Protein AF-A0A955Q6X1-F1 (afdb_monomer_lite)

Structure (mmCIF, N/CA/C/O backbone):
data_AF-A0A955Q6X1-F1
#
_entry.id   AF-A0A955Q6X1-F1
#
loop_
_atom_site.group_PDB
_atom_site.id
_atom_site.type_symbol
_atom_site.label_atom_id
_atom_site.label_alt_id
_atom_site.label_comp_id
_atom_site.label_asym_id
_atom_site.label_entity_id
_atom_site.label_seq_id
_atom_site.pdbx_PDB_ins_code
_atom_site.Cartn_x
_atom_site.Cartn_y
_atom_site.Cartn_z
_atom_site.occupancy
_atom_site.B_iso_or_equiv
_atom_site.auth_seq_id
_atom_site.auth_comp_id
_atom_site.auth_asym_id
_atom_site.auth_atom_id
_atom_site.pdbx_PDB_model_num
ATOM 1 N N . MET A 1 1 ? 19.987 -17.296 13.186 1.00 46.81 1 MET A N 1
ATOM 2 C CA . MET A 1 1 ? 19.884 -15.819 13.092 1.00 46.81 1 MET A CA 1
ATOM 3 C C . MET A 1 1 ? 18.860 -15.485 12.017 1.00 46.81 1 MET A C 1
ATOM 5 O O . MET A 1 1 ? 19.015 -15.957 10.901 1.00 46.81 1 MET A O 1
ATOM 9 N N . LYS A 1 2 ? 17.788 -14.750 12.338 1.00 58.09 2 LYS A N 1
ATOM 10 C CA . LYS A 1 2 ? 16.790 -14.331 11.338 1.00 58.09 2 LYS A CA 1
ATOM 11 C C . LYS A 1 2 ? 17.387 -13.220 10.470 1.00 58.09 2 LYS A C 1
ATOM 13 O O . LYS A 1 2 ? 17.582 -12.106 10.952 1.00 58.09 2 LYS A O 1
ATOM 18 N N . ALA A 1 3 ? 17.746 -13.541 9.228 1.00 63.00 3 ALA A N 1
ATOM 19 C CA . ALA A 1 3 ? 18.220 -12.545 8.274 1.00 63.00 3 ALA A CA 1
ATOM 20 C C . ALA A 1 3 ? 17.120 -11.495 8.058 1.00 63.00 3 ALA A C 1
ATOM 22 O O . ALA A 1 3 ? 15.953 -11.846 7.871 1.00 63.00 3 ALA A O 1
ATOM 23 N N . GLN A 1 4 ? 17.478 -10.213 8.132 1.00 68.38 4 GLN A N 1
ATOM 24 C CA . GLN A 1 4 ? 16.551 -9.131 7.815 1.00 68.38 4 GLN A CA 1
ATOM 25 C C . GLN A 1 4 ? 16.253 -9.205 6.317 1.00 68.38 4 GLN A C 1
ATOM 27 O O . GLN A 1 4 ? 17.131 -8.939 5.495 1.00 68.38 4 GLN A O 1
ATOM 32 N N . ARG A 1 5 ? 15.038 -9.633 5.958 1.00 78.44 5 ARG A N 1
ATOM 33 C CA . ARG A 1 5 ? 14.602 -9.656 4.561 1.00 78.44 5 ARG A CA 1
ATOM 34 C C . ARG A 1 5 ? 14.596 -8.219 4.049 1.00 78.44 5 ARG A C 1
ATOM 36 O O . ARG A 1 5 ? 13.930 -7.359 4.620 1.00 78.44 5 ARG A O 1
ATOM 43 N N . VAL A 1 6 ? 15.345 -7.971 2.980 1.00 83.75 6 VAL A N 1
ATOM 44 C CA . VAL A 1 6 ? 15.305 -6.687 2.283 1.00 83.75 6 VAL A CA 1
ATOM 45 C C . VAL A 1 6 ? 13.950 -6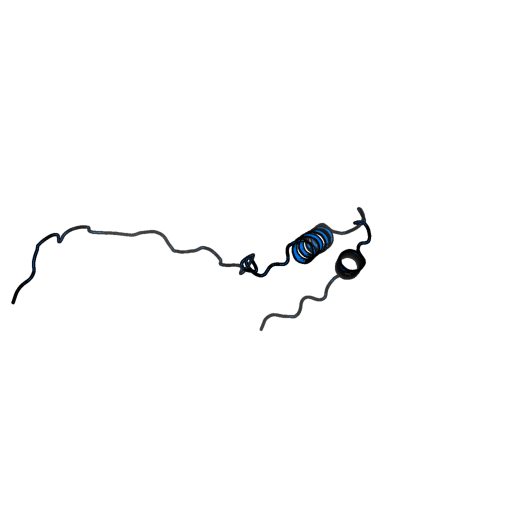.578 1.594 1.00 83.75 6 VAL A C 1
ATOM 47 O O . VAL A 1 6 ? 13.636 -7.402 0.741 1.00 83.75 6 VAL A O 1
ATOM 50 N N . LEU A 1 7 ? 13.166 -5.573 1.980 1.00 81.06 7 LEU A N 1
ATOM 51 C CA . LEU A 1 7 ? 11.880 -5.279 1.349 1.00 81.06 7 LEU A CA 1
ATOM 52 C C . LEU A 1 7 ? 12.093 -4.830 -0.102 1.00 81.06 7 LEU A C 1
ATOM 54 O O . LEU A 1 7 ? 12.974 -3.998 -0.381 1.00 81.06 7 LEU A O 1
ATOM 58 N N . THR A 1 8 ? 11.269 -5.346 -1.009 1.00 89.25 8 THR A N 1
ATOM 59 C CA . THR A 1 8 ? 11.222 -4.924 -2.408 1.00 89.25 8 THR A CA 1
ATOM 60 C C . THR A 1 8 ? 10.725 -3.481 -2.520 1.00 89.25 8 THR A C 1
ATOM 62 O O . THR A 1 8 ? 10.280 -2.846 -1.556 1.00 89.25 8 THR A O 1
ATOM 65 N N . HIS A 1 9 ? 10.861 -2.896 -3.710 1.00 92.06 9 HIS A N 1
ATOM 66 C CA . HIS A 1 9 ? 10.458 -1.509 -3.930 1.00 92.06 9 HIS A CA 1
ATOM 67 C C . HIS A 1 9 ? 8.946 -1.308 -3.749 1.00 92.06 9 HIS A C 1
ATOM 69 O O . HIS A 1 9 ? 8.524 -0.308 -3.166 1.00 92.06 9 HIS A O 1
ATOM 75 N N . ASP A 1 10 ? 8.136 -2.251 -4.231 1.00 92.50 10 ASP A N 1
ATOM 76 C CA . ASP A 1 10 ? 6.684 -2.201 -4.106 1.00 92.50 10 ASP A CA 1
ATOM 77 C C . ASP A 1 10 ? 6.219 -2.421 -2.661 1.00 92.50 10 ASP A C 1
ATOM 79 O O . ASP A 1 10 ? 5.347 -1.684 -2.215 1.00 92.50 10 ASP A O 1
ATOM 83 N N . GLU A 1 11 ? 6.861 -3.298 -1.880 1.00 93.00 11 GLU A N 1
ATOM 84 C CA . GLU A 1 11 ? 6.557 -3.479 -0.449 1.00 93.00 11 GLU A CA 1
ATOM 85 C C . GLU A 1 11 ? 6.813 -2.203 0.369 1.00 93.00 11 GLU A C 1
ATOM 87 O O . GLU A 1 11 ? 6.018 -1.828 1.237 1.00 93.00 11 GLU A O 1
ATOM 92 N N . LYS A 1 12 ? 7.905 -1.486 0.069 1.00 93.06 12 LYS A N 1
ATOM 93 C CA . LYS A 1 12 ? 8.201 -0.183 0.688 1.00 93.06 12 LYS A CA 1
ATOM 94 C C . LYS A 1 12 ? 7.123 0.843 0.348 1.00 93.06 12 LYS A C 1
ATOM 96 O O . LYS A 1 12 ? 6.606 1.504 1.245 1.00 93.06 12 LYS A O 1
ATOM 101 N N . LYS A 1 13 ? 6.742 0.930 -0.932 1.00 93.12 13 LYS A N 1
ATOM 102 C CA . LYS A 1 13 ? 5.681 1.837 -1.393 1.00 93.12 13 LYS A CA 1
ATOM 103 C C . LYS A 1 13 ? 4.322 1.501 -0.795 1.00 93.12 13 LYS A C 1
ATOM 105 O O . LYS A 1 13 ? 3.614 2.416 -0.394 1.00 93.12 13 LYS A O 1
ATOM 110 N N . ALA A 1 14 ? 3.973 0.222 -0.717 1.00 93.50 14 ALA A N 1
ATOM 111 C CA . ALA A 1 14 ? 2.750 -0.252 -0.085 1.00 93.50 14 ALA A CA 1
ATOM 112 C C . ALA A 1 14 ? 2.704 0.143 1.394 1.00 93.50 14 ALA A C 1
ATOM 114 O O . ALA A 1 14 ? 1.704 0.689 1.858 1.00 93.50 14 ALA A O 1
ATOM 115 N N . SER A 1 15 ? 3.818 -0.036 2.108 1.00 92.88 15 SER A N 1
ATOM 116 C CA . SER A 1 15 ? 3.943 0.380 3.506 1.00 92.88 15 SER A CA 1
ATOM 117 C C . SER A 1 15 ? 3.728 1.885 3.666 1.00 92.88 15 SER A C 1
ATOM 119 O O . SER A 1 15 ? 2.893 2.317 4.456 1.00 92.88 15 SER A O 1
ATOM 121 N N . GLU A 1 16 ? 4.432 2.697 2.871 1.00 93.31 16 GLU A N 1
ATOM 122 C CA . GLU A 1 16 ? 4.258 4.151 2.881 1.00 93.31 16 GLU A CA 1
ATOM 123 C C . GLU A 1 16 ? 2.830 4.575 2.524 1.00 93.31 16 GLU A C 1
ATOM 125 O O . GLU A 1 16 ? 2.284 5.477 3.156 1.00 93.31 16 GLU A O 1
ATOM 130 N N . ALA A 1 17 ? 2.217 3.935 1.528 1.00 92.94 17 ALA A N 1
ATOM 131 C CA . ALA A 1 17 ? 0.856 4.230 1.108 1.00 92.94 17 ALA A CA 1
ATOM 132 C C . ALA A 1 17 ? -0.153 3.944 2.224 1.00 92.94 17 ALA A C 1
ATOM 134 O O . ALA A 1 17 ? -1.030 4.773 2.455 1.00 92.94 17 ALA A O 1
ATOM 135 N N . ALA A 1 18 ? 0.005 2.834 2.951 1.00 91.69 18 ALA A N 1
ATOM 136 C CA . ALA A 1 18 ? -0.868 2.490 4.067 1.00 91.69 18 ALA A CA 1
ATOM 137 C C . ALA A 1 18 ? -0.811 3.546 5.181 1.00 91.69 18 ALA A C 1
ATOM 139 O O . ALA A 1 18 ? -1.850 4.020 5.633 1.00 91.69 18 ALA A O 1
ATOM 140 N N . PHE A 1 19 ? 0.391 3.991 5.565 1.00 89.69 19 PHE A N 1
ATOM 141 C CA . PHE A 1 19 ? 0.546 5.044 6.577 1.00 89.69 19 PH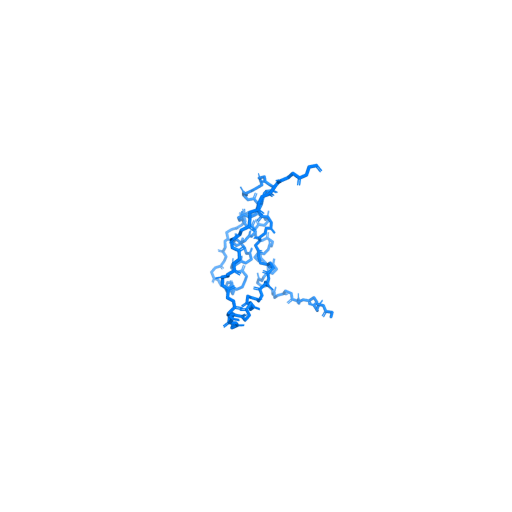E A CA 1
ATOM 142 C C . PHE A 1 19 ? 0.048 6.413 6.111 1.00 89.69 19 PHE A C 1
ATOM 144 O O . PHE A 1 19 ? -0.456 7.194 6.914 1.00 89.69 19 PHE A O 1
ATOM 151 N N . ARG A 1 20 ? 0.186 6.721 4.818 1.00 91.44 20 ARG A N 1
ATOM 152 C CA . ARG A 1 20 ? -0.287 7.983 4.232 1.00 91.44 20 ARG A CA 1
ATOM 153 C C . ARG A 1 20 ? -1.788 7.979 3.921 1.00 91.44 20 ARG A C 1
ATOM 155 O O . ARG A 1 20 ? -2.312 9.028 3.560 1.00 91.44 20 ARG A O 1
ATOM 162 N N . GLY A 1 21 ? -2.466 6.832 4.014 1.00 88.06 21 GLY A N 1
ATOM 163 C CA . GLY A 1 21 ? -3.866 6.678 3.604 1.00 88.06 21 GLY A CA 1
ATOM 164 C C . GLY A 1 21 ? -4.076 6.782 2.088 1.00 88.06 21 GLY A C 1
ATOM 165 O O . GLY A 1 21 ? -5.138 7.200 1.635 1.00 88.06 21 GLY A O 1
ATOM 166 N N . LEU A 1 22 ? -3.054 6.450 1.295 1.00 88.75 22 LEU A N 1
ATOM 167 C CA . LEU A 1 22 ? -3.133 6.431 -0.166 1.00 88.75 22 LEU A CA 1
ATOM 168 C C . LEU A 1 22 ? -3.786 5.130 -0.660 1.00 88.75 22 LEU A C 1
ATOM 170 O O . LEU A 1 22 ? -3.685 4.107 0.022 1.00 88.75 22 LEU A O 1
ATOM 174 N N . PRO A 1 23 ? -4.430 5.134 -1.8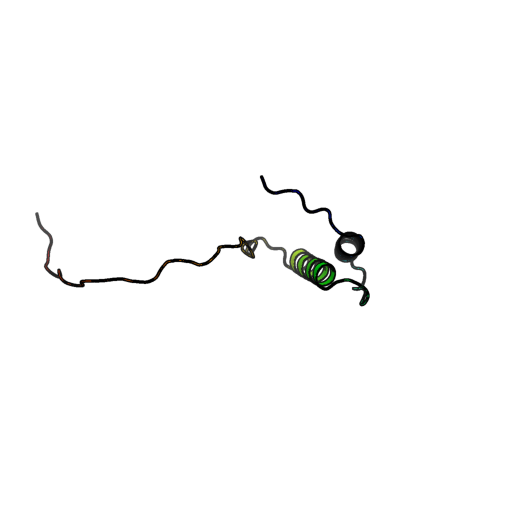42 1.00 87.19 23 PRO A N 1
ATOM 175 C CA . PRO A 1 23 ? -5.038 3.936 -2.406 1.00 87.19 23 PRO A CA 1
ATOM 176 C C . PRO A 1 23 ? -3.990 2.895 -2.813 1.00 87.19 23 PRO A C 1
ATOM 178 O O . PRO A 1 23 ? -2.854 3.214 -3.172 1.00 87.19 23 PRO A O 1
ATOM 181 N N . MET A 1 24 ? -4.415 1.637 -2.785 1.00 86.44 24 MET A N 1
ATOM 182 C CA . MET A 1 24 ? -3.636 0.486 -3.221 1.00 86.44 24 MET A CA 1
ATOM 183 C C . MET A 1 24 ? -3.368 0.539 -4.728 1.00 86.44 24 MET A C 1
ATOM 185 O O . MET A 1 24 ? -4.267 0.843 -5.512 1.00 86.44 24 MET A O 1
ATOM 189 N N . ASN A 1 25 ? -2.139 0.232 -5.145 1.00 88.56 25 ASN A N 1
ATOM 190 C CA . ASN A 1 25 ? -1.800 0.154 -6.562 1.00 88.56 25 ASN A CA 1
ATOM 191 C C . ASN A 1 25 ? -1.935 -1.290 -7.063 1.00 88.56 25 ASN A C 1
ATOM 193 O O . ASN A 1 25 ? -1.369 -2.213 -6.476 1.00 88.56 25 ASN A O 1
ATOM 197 N N . ASP A 1 26 ? -2.640 -1.487 -8.177 1.00 87.12 26 ASP A N 1
ATOM 198 C CA . ASP A 1 26 ? -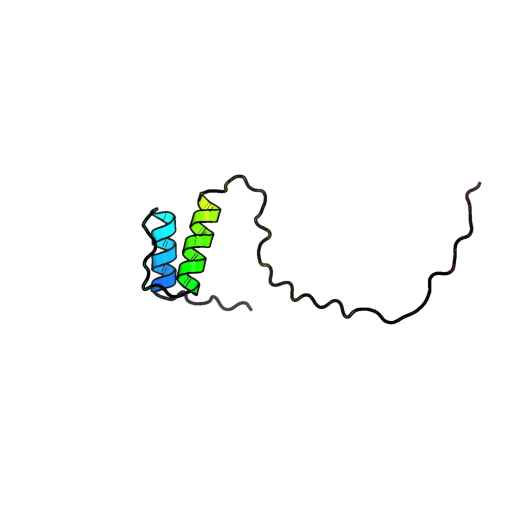2.861 -2.824 -8.728 1.00 87.12 26 ASP A CA 1
ATOM 199 C C . ASP A 1 26 ? -1.584 -3.472 -9.298 1.00 87.12 26 ASP A C 1
ATOM 201 O O . ASP A 1 26 ? -1.482 -4.695 -9.335 1.00 87.12 26 ASP A O 1
ATOM 205 N N . SER A 1 27 ? -0.570 -2.667 -9.641 1.00 92.06 27 SER A N 1
ATOM 206 C CA . SER A 1 27 ? 0.737 -3.142 -10.124 1.00 92.06 27 SER A CA 1
ATOM 207 C C . SER A 1 27 ? 1.662 -3.693 -9.027 1.00 92.06 27 SER A C 1
ATOM 209 O O . SER A 1 27 ? 2.786 -4.093 -9.329 1.00 92.06 27 SER A O 1
ATOM 211 N N . TRP A 1 28 ? 1.255 -3.670 -7.754 1.00 91.06 28 TRP A N 1
ATOM 212 C CA . TRP A 1 28 ? 2.045 -4.243 -6.659 1.00 91.06 28 TRP A CA 1
ATOM 213 C C . TRP A 1 28 ? 1.987 -5.768 -6.641 1.00 91.06 28 TRP A C 1
ATOM 215 O O . TRP A 1 28 ? 1.002 -6.372 -7.068 1.00 91.06 28 TRP A O 1
ATOM 225 N N . THR A 1 29 ? 3.043 -6.393 -6.119 1.00 93.44 29 THR A N 1
ATOM 226 C CA .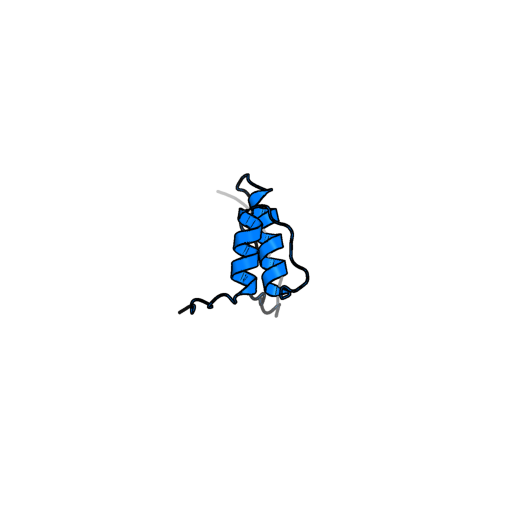 THR A 1 29 ? 3.060 -7.846 -5.937 1.00 93.44 29 THR A CA 1
ATOM 227 C C . THR A 1 29 ? 2.078 -8.268 -4.847 1.00 93.44 29 THR A C 1
ATOM 229 O O . THR A 1 29 ? 1.723 -7.471 -3.977 1.00 93.44 29 THR A O 1
ATOM 232 N N . ASP A 1 30 ? 1.668 -9.536 -4.868 1.00 92.69 30 ASP A N 1
ATOM 233 C CA . ASP A 1 30 ? 0.793 -10.126 -3.847 1.00 92.69 30 ASP A CA 1
ATOM 234 C C . ASP A 1 30 ? 1.309 -9.871 -2.416 1.00 92.69 30 ASP A C 1
ATOM 236 O O . ASP A 1 30 ? 0.556 -9.451 -1.540 1.00 92.69 30 ASP A O 1
ATOM 240 N N . SER A 1 31 ? 2.625 -9.978 -2.204 1.00 90.50 31 SER A N 1
ATOM 241 C CA . SER A 1 31 ? 3.250 -9.702 -0.905 1.00 90.50 31 SER A CA 1
ATOM 242 C C . SER A 1 31 ? 3.098 -8.242 -0.468 1.00 90.50 31 SER A C 1
ATOM 244 O O . SER A 1 31 ? 2.732 -7.975 0.676 1.00 90.50 31 SER A O 1
ATOM 246 N N . ALA A 1 32 ? 3.313 -7.278 -1.366 1.00 93.00 32 ALA A N 1
ATOM 247 C CA . ALA A 1 32 ? 3.121 -5.863 -1.049 1.00 93.00 32 ALA A CA 1
ATOM 248 C C . ALA A 1 32 ? 1.648 -5.514 -0.809 1.00 93.00 32 ALA A C 1
ATOM 250 O O . ALA A 1 32 ? 1.339 -4.721 0.084 1.00 93.00 32 ALA A O 1
ATOM 251 N N . LYS A 1 33 ? 0.742 -6.137 -1.570 1.00 92.69 33 LYS A N 1
ATOM 252 C CA . LYS A 1 33 ? -0.705 -6.017 -1.386 1.00 92.69 33 LYS A CA 1
ATOM 253 C C . LYS A 1 33 ? -1.119 -6.495 0.015 1.00 92.69 33 LYS A C 1
ATOM 255 O O . LYS A 1 33 ? -1.709 -5.720 0.768 1.00 92.69 33 LYS A O 1
ATOM 260 N N . ALA A 1 34 ? -0.652 -7.676 0.420 1.00 91.75 34 ALA A N 1
ATOM 261 C CA . ALA A 1 34 ? -0.871 -8.218 1.758 1.00 91.75 34 ALA A CA 1
ATOM 262 C C . ALA A 1 34 ? -0.313 -7.313 2.875 1.00 91.75 34 ALA A C 1
ATOM 264 O O . ALA A 1 34 ? -0.965 -7.133 3.905 1.00 91.75 34 ALA A O 1
ATOM 265 N N . ILE A 1 35 ? 0.864 -6.697 2.681 1.00 91.81 35 ILE A N 1
ATOM 266 C CA . ILE A 1 35 ? 1.422 -5.727 3.642 1.00 91.81 35 ILE A CA 1
A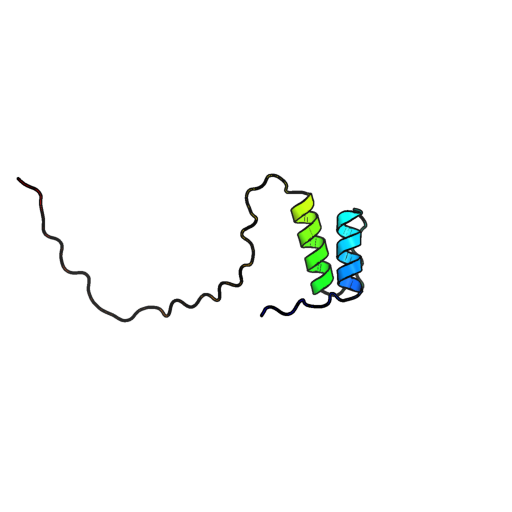TOM 267 C C . ILE A 1 35 ? 0.519 -4.494 3.764 1.00 91.81 35 ILE A C 1
ATOM 269 O O . ILE A 1 35 ? 0.209 -4.086 4.883 1.00 91.81 35 ILE A O 1
ATOM 273 N N . TYR A 1 36 ? 0.080 -3.909 2.645 1.00 92.75 36 TYR A N 1
ATOM 274 C CA . TYR A 1 36 ? -0.823 -2.754 2.653 1.00 92.75 36 TYR A CA 1
ATOM 275 C C . TYR A 1 36 ? -2.112 -3.068 3.418 1.00 92.75 36 TYR A C 1
ATOM 277 O O . TYR A 1 36 ? -2.476 -2.348 4.346 1.00 92.75 36 TYR A O 1
ATOM 285 N N . GLU A 1 37 ? -2.767 -4.179 3.087 1.00 90.88 37 GLU A N 1
ATOM 286 C CA . GLU A 1 37 ? -4.008 -4.600 3.736 1.00 90.88 37 GLU A CA 1
ATOM 287 C C . GLU A 1 37 ? -3.809 -4.893 5.226 1.00 90.88 37 GLU A C 1
ATOM 289 O O . GLU A 1 37 ? -4.636 -4.496 6.049 1.00 90.88 37 GLU A O 1
ATOM 294 N N . GLY A 1 38 ? -2.706 -5.548 5.599 1.00 90.25 38 GLY A N 1
ATOM 295 C CA . GLY A 1 38 ? -2.356 -5.807 6.995 1.00 90.25 38 GLY A CA 1
ATOM 296 C C . GLY A 1 38 ? -2.147 -4.519 7.792 1.00 90.25 38 GLY A C 1
ATOM 297 O O . GLY A 1 38 ? -2.637 -4.397 8.916 1.00 90.25 38 GLY A O 1
ATOM 298 N N . LEU A 1 39 ? -1.485 -3.524 7.196 1.00 91.31 39 LEU A N 1
ATOM 299 C CA . LEU A 1 39 ? -1.260 -2.220 7.817 1.00 91.31 39 LEU A CA 1
ATOM 300 C C . LEU A 1 39 ? -2.553 -1.416 7.955 1.00 91.31 39 LEU A C 1
ATOM 302 O O . LEU A 1 39 ? -2.813 -0.896 9.035 1.00 91.31 39 LEU A O 1
ATOM 306 N N . ILE A 1 40 ? -3.390 -1.343 6.916 1.00 89.06 40 ILE A N 1
ATOM 307 C CA . ILE A 1 40 ? -4.688 -0.651 6.988 1.00 89.06 40 ILE A CA 1
ATOM 308 C C . ILE A 1 40 ? -5.573 -1.276 8.070 1.00 89.06 40 ILE A C 1
ATOM 310 O O . ILE A 1 40 ? -6.182 -0.562 8.869 1.00 89.06 40 ILE A O 1
ATOM 314 N N . GLN A 1 41 ? -5.601 -2.608 8.148 1.00 85.12 41 GLN A N 1
ATOM 315 C CA . GLN A 1 41 ? -6.319 -3.309 9.206 1.00 85.12 41 GLN A CA 1
ATOM 316 C C . GLN A 1 41 ? -5.751 -2.989 10.590 1.00 85.12 41 GLN A C 1
ATOM 318 O O . GLN A 1 41 ? -6.528 -2.727 11.501 1.00 85.12 41 GLN A O 1
ATOM 323 N N . ALA A 1 42 ? -4.429 -2.980 10.764 1.00 84.56 42 ALA A N 1
ATOM 324 C CA . ALA A 1 42 ? -3.804 -2.653 12.044 1.00 84.56 42 ALA A CA 1
ATOM 325 C C . ALA A 1 42 ? -4.075 -1.198 12.469 1.00 84.56 42 ALA A C 1
ATOM 327 O O . ALA A 1 42 ? -4.451 -0.947 13.614 1.00 84.56 42 ALA A O 1
ATOM 328 N N . LEU A 1 43 ? -3.954 -0.250 11.536 1.00 82.00 43 LEU A N 1
ATOM 329 C CA . LEU A 1 43 ? -4.213 1.173 11.764 1.00 82.00 43 LEU A CA 1
ATOM 330 C C . LEU A 1 43 ? -5.683 1.433 12.124 1.00 82.00 43 LEU A C 1
ATOM 332 O O . LEU A 1 43 ? -5.962 2.225 13.021 1.00 82.00 43 LEU A O 1
ATOM 336 N N . GLY A 1 44 ? -6.622 0.732 11.482 1.00 69.50 44 GLY A N 1
ATOM 337 C CA . GLY A 1 44 ? -8.055 0.852 11.759 1.00 69.50 44 GLY A CA 1
ATOM 338 C C . GLY A 1 44 ? -8.547 0.122 13.017 1.00 69.50 44 GLY A C 1
ATOM 339 O O . GLY A 1 44 ? -9.657 0.394 13.467 1.00 69.50 44 GLY A O 1
ATOM 340 N N . LYS A 1 45 ? -7.762 -0.805 13.593 1.00 59.53 45 LYS A N 1
ATOM 341 C CA . LYS A 1 45 ? -8.209 -1.728 14.662 1.00 59.53 45 LYS A CA 1
ATOM 342 C C . LYS A 1 45 ? -7.574 -1.493 16.037 1.00 59.53 45 LYS A C 1
ATOM 344 O O . LYS A 1 45 ? -7.618 -2.388 16.877 1.00 59.53 45 LYS A O 1
ATOM 349 N N . THR A 1 46 ? -7.014 -0.321 16.328 1.00 50.78 46 THR A N 1
ATOM 350 C CA . THR A 1 46 ? -6.528 -0.062 17.699 1.00 50.78 46 THR A CA 1
ATOM 351 C C . THR A 1 46 ? -7.736 0.113 18.637 1.00 50.78 46 THR A C 1
ATOM 353 O O . THR A 1 46 ? -8.385 1.157 18.593 1.00 50.78 46 THR A O 1
ATOM 356 N N . PRO A 1 47 ? -8.091 -0.922 19.430 1.00 48.19 47 PRO A N 1
ATOM 357 C CA . PRO A 1 47 ? -7.428 -1.135 20.714 1.00 48.19 47 PRO A CA 1
ATOM 358 C C . PRO A 1 47 ? -6.857 -2.560 20.907 1.00 48.19 47 PRO A C 1
ATOM 360 O O . PRO A 1 47 ? -7.578 -3.540 21.054 1.00 48.19 47 PRO A O 1
ATOM 363 N N . LEU A 1 48 ? -5.522 -2.632 20.954 1.00 52.78 48 LEU A N 1
ATOM 364 C CA . LEU A 1 48 ? -4.645 -3.491 21.778 1.00 52.78 48 LEU A CA 1
ATOM 365 C C . LEU A 1 48 ? -4.850 -5.017 21.977 1.00 52.78 48 LEU A C 1
ATOM 367 O O . LEU A 1 48 ? -4.005 -5.585 22.660 1.00 52.78 48 LEU A O 1
ATOM 371 N N . ASN A 1 49 ? -5.839 -5.726 21.417 1.00 46.72 49 ASN A N 1
ATOM 372 C CA . ASN A 1 49 ? -6.086 -7.119 21.865 1.00 46.72 49 ASN A CA 1
ATOM 373 C C . ASN A 1 49 ? -5.651 -8.279 20.942 1.00 46.72 49 ASN A C 1
ATOM 375 O O . ASN A 1 49 ? -5.738 -9.425 21.364 1.00 46.72 49 ASN A O 1
ATOM 379 N N . ASN A 1 50 ? -5.180 -8.059 19.709 1.00 49.06 50 ASN A N 1
ATOM 380 C CA . ASN A 1 50 ? -5.010 -9.186 18.768 1.00 49.06 50 ASN A CA 1
ATOM 381 C C . ASN A 1 50 ? -3.701 -9.187 17.962 1.00 49.06 50 ASN A C 1
ATOM 383 O O . ASN A 1 50 ? -3.685 -9.534 16.787 1.00 49.06 50 ASN A O 1
ATOM 387 N N . LEU A 1 51 ? -2.573 -8.882 18.609 1.00 51.78 51 LEU A N 1
ATOM 388 C CA . LEU A 1 51 ? -1.223 -9.073 18.046 1.00 51.78 51 LEU A CA 1
ATOM 389 C C . LEU A 1 51 ? -0.789 -10.551 17.941 1.00 51.78 51 LEU A C 1
ATOM 391 O O . LEU A 1 51 ? 0.386 -10.829 17.723 1.00 51.78 51 LEU A O 1
ATOM 395 N N . ASN A 1 52 ? -1.722 -11.499 18.059 1.00 47.47 52 ASN A N 1
ATOM 396 C CA . ASN A 1 52 ? -1.445 -12.924 17.919 1.00 47.47 52 ASN A CA 1
ATOM 397 C C . ASN A 1 52 ? -1.833 -13.428 16.521 1.00 47.47 52 ASN A C 1
ATOM 399 O O . ASN A 1 52 ? -2.749 -14.229 16.349 1.00 47.47 52 ASN A O 1
ATOM 403 N N . SER A 1 53 ? -1.193 -12.895 15.482 1.00 48.81 53 SER A N 1
ATOM 404 C CA . SER A 1 53 ? -1.350 -13.422 14.124 1.00 48.81 53 SER A CA 1
ATOM 405 C C . SER A 1 53 ? 0.013 -13.582 13.464 1.00 48.81 53 SER A C 1
ATOM 407 O O . SER A 1 53 ? 0.668 -12.616 13.080 1.00 48.81 53 SER A O 1
ATOM 409 N N . SER A 1 54 ? 0.395 -14.855 13.354 1.00 46.94 54 SER A N 1
ATOM 410 C CA . SER A 1 54 ? 1.549 -15.409 12.646 1.00 46.94 54 SER A CA 1
ATOM 411 C C . SER A 1 54 ? 2.922 -15.287 13.314 1.00 46.94 54 SER A C 1
ATOM 413 O O . SER A 1 54 ? 3.946 -14.993 12.685 1.00 46.94 54 SER A O 1
ATOM 415 N N . GLU A 1 55 ? 3.004 -15.774 14.552 1.00 47.31 55 GLU A N 1
ATOM 416 C CA . GLU A 1 55 ? 3.982 -16.840 14.763 1.00 47.31 55 GLU A CA 1
ATOM 417 C C . GLU A 1 55 ? 3.607 -18.001 13.836 1.00 47.31 55 GLU A C 1
ATOM 419 O O . GLU A 1 55 ? 2.527 -18.575 13.902 1.00 47.31 55 GLU A O 1
ATOM 424 N N . LYS A 1 56 ? 4.489 -18.267 12.876 1.00 46.94 56 LYS A N 1
ATOM 425 C CA . LYS A 1 56 ? 4.668 -19.572 12.248 1.00 46.94 56 LYS A CA 1
ATOM 426 C C . LYS A 1 56 ? 4.910 -20.628 13.336 1.00 46.94 56 LYS A C 1
ATOM 428 O O . LYS A 1 56 ? 6.047 -21.029 13.557 1.00 46.94 56 LYS A O 1
ATOM 433 N N . GLU A 1 57 ? 3.864 -21.014 14.052 1.00 44.53 57 GLU A N 1
ATOM 434 C CA . GLU A 1 57 ? 3.816 -22.316 14.698 1.00 44.53 57 GLU A CA 1
ATOM 435 C C . GLU A 1 57 ? 3.522 -23.322 13.588 1.00 44.53 57 GLU A C 1
ATOM 437 O O . GLU A 1 57 ? 2.406 -23.451 13.090 1.00 44.53 57 GLU A O 1
ATOM 442 N N . ASP A 1 58 ? 4.602 -23.949 13.128 1.00 41.19 58 ASP A N 1
ATOM 443 C CA . ASP A 1 58 ? 4.574 -25.270 12.522 1.00 41.19 58 ASP A CA 1
ATOM 444 C C . ASP A 1 58 ? 3.833 -26.199 13.489 1.00 41.19 58 ASP A C 1
ATOM 446 O O . ASP A 1 58 ? 4.347 -26.595 14.534 1.00 41.19 58 ASP A O 1
ATOM 450 N N . ILE A 1 59 ? 2.569 -26.460 13.179 1.00 44.44 59 ILE A N 1
ATOM 451 C CA . ILE A 1 59 ? 1.756 -27.430 13.894 1.00 44.44 59 ILE A CA 1
ATOM 452 C C . ILE A 1 59 ? 2.294 -28.809 13.502 1.00 44.44 59 ILE A C 1
ATOM 454 O O . ILE A 1 59 ? 1.916 -29.353 12.468 1.00 44.44 59 ILE A O 1
ATOM 458 N N . GLN A 1 60 ? 3.146 -29.390 14.343 1.00 39.94 60 GLN A N 1
ATOM 459 C CA . GLN A 1 60 ? 3.300 -30.841 14.440 1.00 39.94 60 GLN A CA 1
ATOM 460 C C . GLN A 1 60 ? 3.347 -31.270 15.912 1.00 39.94 60 GLN A C 1
ATOM 462 O O . GLN A 1 60 ? 4.423 -31.462 16.477 1.00 39.94 60 GLN A O 1
ATOM 467 N N . PRO A 1 61 ? 2.196 -31.497 16.561 1.00 45.19 61 PRO A N 1
ATOM 468 C CA . PRO A 1 61 ? 2.109 -32.606 17.489 1.00 45.19 61 PRO A CA 1
ATOM 469 C C . PRO A 1 61 ? 2.052 -33.887 16.640 1.00 45.19 61 PRO A C 1
ATOM 471 O O . PRO A 1 61 ? 1.083 -34.063 15.899 1.00 45.19 61 PRO A O 1
ATOM 474 N N . PRO A 1 62 ? 3.042 -34.798 16.685 1.00 48.38 62 PRO A N 1
ATOM 475 C CA . PRO A 1 62 ? 2.785 -36.139 16.197 1.00 48.38 62 PRO A CA 1
ATOM 476 C C . PRO A 1 62 ? 1.700 -36.737 17.094 1.00 48.38 62 PRO A C 1
ATOM 478 O O . PRO A 1 62 ? 1.897 -36.991 18.285 1.00 48.38 62 PRO A O 1
ATOM 481 N N . GLU A 1 63 ? 0.515 -36.882 16.514 1.00 54.41 63 GLU A N 1
ATOM 482 C CA . GLU A 1 63 ? -0.584 -37.624 17.093 1.00 54.41 63 GLU A CA 1
ATOM 483 C C . GLU A 1 63 ? -0.126 -39.042 17.462 1.00 54.41 63 GLU A C 1
ATOM 485 O O . GLU A 1 63 ? 0.366 -39.802 16.634 1.00 54.41 63 GLU A O 1
ATOM 490 N N . LYS A 1 64 ? -0.385 -39.383 18.725 1.00 52.38 64 LYS A N 1
ATOM 491 C CA . LYS A 1 64 ? -1.126 -40.583 19.123 1.00 52.38 64 LYS A CA 1
ATOM 492 C C . LYS A 1 64 ? -0.539 -41.948 18.727 1.00 52.38 64 LYS A C 1
ATOM 494 O O . LYS A 1 64 ? -0.860 -42.523 17.695 1.00 52.38 64 LYS A O 1
ATOM 499 N N . SER A 1 65 ? 0.126 -42.542 19.708 1.00 51.06 65 SER A N 1
ATOM 500 C CA . SER A 1 65 ? 0.168 -43.986 19.971 1.00 51.06 65 SER A CA 1
ATOM 501 C C . SER A 1 65 ? 0.587 -44.123 21.438 1.00 51.06 65 SER A C 1
ATOM 503 O O . SER A 1 65 ? 1.591 -43.531 21.811 1.00 51.06 65 SER A O 1
ATOM 505 N N . ASP A 1 66 ? -0.061 -44.799 22.375 1.00 60.94 66 ASP A N 1
ATOM 506 C CA . ASP A 1 66 ? -1.202 -45.706 22.421 1.00 60.94 66 ASP A CA 1
ATOM 507 C C . ASP A 1 66 ? -1.364 -46.038 23.934 1.00 60.94 66 ASP A C 1
ATOM 509 O O . ASP A 1 66 ? -0.350 -46.071 24.631 1.00 60.94 66 ASP A O 1
ATOM 513 N N . LEU A 1 67 ? -2.585 -46.339 24.416 1.00 46.38 67 LEU A N 1
ATOM 514 C CA . LEU A 1 67 ? -2.879 -47.114 25.656 1.00 46.38 67 LEU A CA 1
ATOM 515 C C . LEU A 1 67 ? -2.636 -46.402 27.022 1.00 46.38 67 LEU A C 1
ATOM 517 O O . LEU A 1 67 ? -1.520 -46.034 27.345 1.00 46.38 67 LEU A O 1
ATOM 521 N N . LEU A 1 68 ? -3.573 -46.200 27.962 1.00 50.88 68 LEU A N 1
ATOM 522 C CA . LEU A 1 68 ? -4.899 -46.755 28.281 1.00 50.88 68 LEU A CA 1
ATOM 523 C C . LEU A 1 68 ? -5.658 -45.777 29.219 1.00 50.88 68 LEU A C 1
ATOM 525 O O . LEU A 1 68 ? -5.020 -45.080 30.008 1.00 50.88 68 LEU A O 1
ATOM 529 N N . PRO A 1 69 ? -7.005 -45.792 29.245 1.00 64.31 69 PRO A N 1
ATOM 530 C CA . PRO A 1 69 ? -7.806 -45.204 30.313 1.00 64.31 69 PRO A CA 1
ATOM 531 C C . PRO A 1 69 ? -8.148 -46.287 31.344 1.00 64.31 69 PRO A C 1
ATOM 533 O O . PRO A 1 69 ? -9.025 -47.110 31.096 1.00 64.31 69 PRO A O 1
ATOM 536 N N . SER A 1 70 ? -7.477 -46.355 32.494 1.00 53.28 70 SER A N 1
ATOM 537 C CA . SER A 1 70 ? -7.878 -47.305 33.549 1.00 53.28 70 SER A CA 1
ATOM 538 C C . SER A 1 70 ? -7.355 -46.889 34.919 1.00 53.28 70 SER A C 1
ATOM 540 O O . SER A 1 70 ? -6.215 -47.182 35.262 1.00 53.28 70 SER A O 1
ATOM 542 N N . GLY A 1 71 ? -8.192 -46.224 35.715 1.00 49.47 71 GLY A N 1
ATOM 543 C CA . GLY A 1 71 ? -7.877 -45.993 37.126 1.00 49.47 71 GLY A CA 1
ATOM 544 C C . GLY A 1 71 ? -8.794 -45.021 37.853 1.00 49.47 71 GLY A C 1
ATOM 545 O O . GLY A 1 71 ? -8.316 -44.190 38.613 1.00 49.47 71 GLY A O 1
ATOM 546 N N . PHE A 1 72 ? -10.101 -45.103 37.616 1.00 58.38 72 PHE A N 1
ATOM 547 C CA . PHE A 1 72 ? -11.085 -44.582 38.560 1.00 58.38 72 PHE A CA 1
ATOM 548 C C . PHE A 1 72 ? -10.999 -45.440 39.837 1.00 58.38 72 PHE A C 1
ATOM 550 O O . PHE A 1 72 ? -11.236 -46.639 39.740 1.00 58.38 72 PHE A O 1
ATOM 557 N N . SER A 1 73 ? -10.600 -44.857 40.974 1.00 47.62 73 SER A N 1
ATOM 558 C CA . SER A 1 73 ? -10.972 -45.257 42.351 1.00 47.62 73 SER A CA 1
ATOM 559 C C . SER A 1 73 ? -10.190 -44.386 43.355 1.00 47.62 73 SER A C 1
ATOM 561 O O . SER A 1 73 ? -8.994 -44.583 43.522 1.00 47.62 73 SER A O 1
ATOM 563 N N . GLU A 1 74 ? -10.737 -43.265 43.832 1.00 56.66 74 GLU A N 1
ATOM 564 C CA . GLU A 1 74 ? -11.568 -43.096 45.053 1.00 56.66 74 GLU A CA 1
ATOM 565 C C . GLU A 1 74 ? -10.723 -42.765 46.320 1.00 56.66 74 GLU A C 1
ATOM 567 O O . GLU A 1 74 ? -9.504 -42.687 46.202 1.00 56.66 74 GLU A O 1
ATOM 572 N N . PRO A 1 75 ? -11.308 -42.360 47.469 1.00 61.28 75 PRO A N 1
ATOM 573 C CA . PRO A 1 75 ? -11.391 -40.963 47.885 1.00 61.28 75 PRO A CA 1
ATOM 574 C C . PRO A 1 75 ? -10.606 -40.631 49.173 1.00 61.28 75 PRO A C 1
ATOM 576 O O . PRO A 1 75 ? -10.125 -41.492 49.895 1.00 61.28 75 PRO A O 1
ATOM 579 N N . SER A 1 76 ? -10.542 -39.322 49.425 1.00 65.06 76 SER A N 1
ATOM 580 C CA . SER A 1 76 ? -10.491 -38.578 50.695 1.00 65.06 76 SER A CA 1
ATOM 581 C C . SER A 1 76 ? -10.402 -39.316 52.051 1.00 65.06 76 SER A C 1
ATOM 583 O O . SER A 1 76 ? -11.138 -40.263 52.308 1.00 65.06 76 SER A O 1
ATOM 585 N N . GLN A 1 77 ? -9.692 -38.639 52.972 1.00 59.00 77 GLN A N 1
ATOM 586 C CA . GLN A 1 77 ? -9.566 -38.777 54.445 1.00 59.00 77 GLN A CA 1
ATOM 587 C C . GLN A 1 77 ? -8.238 -39.403 54.924 1.00 59.00 77 GLN A C 1
ATOM 589 O O . GLN A 1 77 ? -7.723 -40.311 54.288 1.00 59.00 77 GLN A O 1
ATOM 594 N N . SER A 1 78 ? -7.593 -38.933 56.001 1.00 53.72 78 SER A N 1
ATOM 595 C CA . SER A 1 78 ? -8.023 -38.105 57.150 1.00 53.72 78 SER A CA 1
ATOM 596 C C . SER A 1 78 ? -7.019 -37.012 57.508 1.00 53.72 78 SER A C 1
ATOM 598 O O . SER A 1 78 ? -5.815 -37.198 57.232 1.00 53.72 78 SER A O 1
#

pLDDT: mean 71.2, std 19.5, range [39.94, 93.5]

Sequence (78 aa):
MKAQRVLTHDEKKASEAAFRGLPMNDSWTDSAKAIYEGLIQALGKTPLNNLNSSEKEDIQPPEKSDLLPSGFSEPSQS

Secondary structure (DSSP, 8-state):
----PPPPHHHHHHHHHHHHTPPPPTTS-HHHHHHHHHHHHHHHT-SSS---S-------------------------

Foldseek 3Di:
DDPDDDDDPLLVVLQVCLVVVHDDDPPGDPVSVVSNVVSVCVVVDDDDDDPPDDPPPPDDPPDDDDDDDDDDDDDDDD

Radius of gyration: 23.9 Å; chains: 1; bounding box: 32×55×67 Å